Protein AF-A0A6F8ZF25-F1 (afdb_monomer)

Sequence (122 aa):
MAAKPTPLLFETTDGGRSSQPVALPLPPGAPQQPLTLQPPALVSLPDGILAGYFGALGRVPGAVMALWVTANGGTTWQPVAASGQGSRDGLHWQVPYRGTITLSFQSHTWTSNNDGRTWTAG

Organism: NCBI:txid2707344

Mean predicted aligned error: 5.3 Å

Structure (mmCIF, N/CA/C/O backbone):
data_AF-A0A6F8ZF25-F1
#
_entry.id   AF-A0A6F8ZF25-F1
#
loop_
_atom_site.group_PDB
_atom_site.id
_atom_site.type_symbol
_atom_site.label_atom_id
_atom_site.label_alt_id
_atom_site.label_comp_id
_atom_site.label_asym_id
_atom_site.label_entity_id
_atom_site.label_seq_id
_atom_site.pdbx_PDB_ins_code
_atom_site.Cartn_x
_atom_site.Cartn_y
_atom_site.Cartn_z
_atom_site.occupancy
_atom_site.B_iso_or_equiv
_atom_site.auth_seq_id
_atom_site.auth_comp_id
_atom_site.auth_asym_id
_atom_site.auth_atom_id
_atom_site.pdbx_PDB_model_num
ATOM 1 N N . MET A 1 1 ? 14.994 22.138 -16.092 1.00 42.06 1 MET A N 1
ATOM 2 C CA . MET A 1 1 ? 14.640 20.970 -15.254 1.00 42.06 1 MET A CA 1
ATOM 3 C C . MET A 1 1 ? 13.142 20.754 -15.386 1.00 42.06 1 MET A C 1
ATOM 5 O O . MET A 1 1 ? 12.410 21.705 -15.152 1.00 42.06 1 MET A O 1
ATOM 9 N N . ALA A 1 2 ? 12.685 19.584 -15.834 1.00 50.41 2 ALA A N 1
ATOM 10 C CA . ALA A 1 2 ? 11.251 19.292 -15.891 1.00 50.41 2 ALA A CA 1
ATOM 11 C C . ALA A 1 2 ? 10.726 19.000 -14.475 1.00 50.41 2 ALA A C 1
ATOM 13 O O . ALA A 1 2 ? 11.404 18.321 -13.701 1.00 50.41 2 ALA A O 1
ATOM 14 N N . ALA A 1 3 ? 9.551 19.529 -14.125 1.00 58.25 3 ALA A N 1
ATOM 15 C CA . ALA A 1 3 ? 8.904 19.236 -12.850 1.00 58.25 3 ALA A CA 1
ATOM 16 C C . ALA A 1 3 ? 8.585 17.734 -12.750 1.00 58.25 3 ALA A C 1
ATOM 18 O O . ALA A 1 3 ? 8.148 17.122 -13.726 1.00 58.25 3 ALA A O 1
ATOM 19 N N . LYS A 1 4 ? 8.809 17.130 -11.575 1.00 59.75 4 LYS A N 1
ATOM 20 C CA . LYS A 1 4 ? 8.434 15.732 -11.333 1.00 59.75 4 LYS A CA 1
ATOM 21 C C . LYS A 1 4 ? 6.900 15.648 -11.318 1.00 59.75 4 LYS A C 1
ATOM 23 O O . LYS A 1 4 ? 6.292 16.422 -10.582 1.00 59.75 4 LYS A O 1
ATOM 28 N N . PRO A 1 5 ? 6.265 14.759 -12.101 1.00 61.56 5 PRO A N 1
ATOM 29 C CA . PRO A 1 5 ? 4.817 14.611 -12.056 1.00 61.56 5 PRO A CA 1
ATOM 30 C C . PRO A 1 5 ? 4.381 14.170 -10.654 1.00 61.56 5 PRO A C 1
ATOM 32 O O . PRO A 1 5 ? 4.931 13.215 -10.098 1.00 61.56 5 PRO A O 1
ATOM 35 N N . THR A 1 6 ? 3.405 14.877 -10.087 1.00 68.75 6 THR A N 1
ATOM 36 C CA . THR A 1 6 ? 2.791 14.532 -8.802 1.00 68.75 6 THR A CA 1
ATOM 37 C C . THR A 1 6 ? 1.596 13.623 -9.076 1.00 68.75 6 THR A C 1
ATOM 39 O O . THR A 1 6 ? 0.666 14.061 -9.756 1.00 68.75 6 THR A O 1
ATOM 42 N N . PRO A 1 7 ? 1.590 12.367 -8.600 1.00 71.00 7 PRO A N 1
ATOM 43 C CA . PRO A 1 7 ? 0.398 11.538 -8.704 1.00 71.00 7 PRO A CA 1
ATOM 44 C C . PRO A 1 7 ? -0.750 12.175 -7.919 1.00 71.00 7 PRO A C 1
ATOM 46 O O . PRO A 1 7 ? -0.559 12.635 -6.793 1.00 71.00 7 PRO A O 1
ATOM 49 N N . LEU A 1 8 ? -1.936 12.196 -8.522 1.00 75.62 8 LEU A N 1
ATOM 50 C CA . LEU A 1 8 ? -3.153 12.662 -7.871 1.00 75.62 8 LEU A CA 1
ATOM 51 C C . LEU A 1 8 ? -3.922 11.447 -7.356 1.00 75.62 8 LEU A C 1
ATOM 53 O O . LEU A 1 8 ? -4.370 10.614 -8.143 1.00 75.62 8 LEU A O 1
ATOM 57 N N . LEU A 1 9 ? -4.054 11.354 -6.037 1.00 82.75 9 LEU A N 1
ATOM 58 C CA . LEU A 1 9 ? -4.986 10.456 -5.367 1.00 82.75 9 LEU A CA 1
ATOM 59 C C . LEU A 1 9 ? -6.163 11.300 -4.878 1.00 82.75 9 LEU A C 1
ATOM 61 O O . LEU A 1 9 ? -5.958 12.417 -4.410 1.00 82.75 9 LEU A O 1
ATOM 65 N N . PHE A 1 10 ? -7.381 10.782 -4.994 1.00 84.12 10 PHE A N 1
ATOM 66 C CA . PHE A 1 10 ? -8.577 11.444 -4.486 1.00 84.12 10 PHE A CA 1
ATOM 67 C C . PHE A 1 10 ? -9.296 10.522 -3.507 1.00 84.12 10 PHE A C 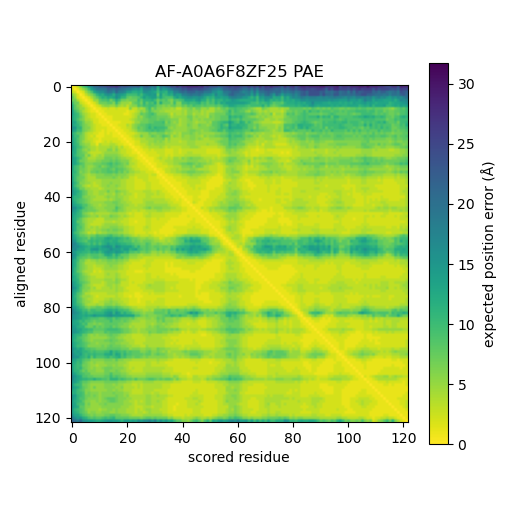1
ATOM 69 O O . PHE A 1 10 ? -9.414 9.323 -3.756 1.00 84.12 10 PHE A O 1
ATOM 76 N N . GLU A 1 11 ? -9.782 11.096 -2.415 1.00 84.94 11 GLU A N 1
ATOM 77 C CA . GLU A 1 11 ? -10.596 10.424 -1.403 1.00 84.94 11 GLU A CA 1
ATOM 78 C C . GLU A 1 11 ? -12.008 11.007 -1.427 1.00 84.94 11 GLU A C 1
ATOM 80 O O . GLU A 1 11 ? -12.190 12.203 -1.668 1.00 84.94 11 GLU A O 1
ATOM 85 N N . THR A 1 12 ? -12.997 10.158 -1.158 1.00 84.50 12 THR A N 1
ATOM 86 C CA . THR A 1 12 ? -14.393 10.548 -0.964 1.00 84.50 12 THR A CA 1
ATOM 87 C C . THR A 1 12 ? -14.924 9.938 0.329 1.00 84.50 12 THR A C 1
ATOM 89 O O . THR A 1 12 ? -14.625 8.788 0.646 1.00 84.50 12 THR A O 1
ATOM 92 N N . THR A 1 13 ? -15.733 10.700 1.063 1.00 85.44 13 THR A N 1
ATOM 93 C CA . THR A 1 13 ? -16.402 10.261 2.301 1.00 85.44 13 THR A CA 1
ATOM 94 C C . THR A 1 13 ? -17.923 10.182 2.152 1.00 85.44 13 THR A C 1
ATOM 96 O O . THR A 1 13 ? -18.621 9.787 3.082 1.00 85.44 13 THR A O 1
ATOM 99 N N . ASP A 1 14 ? -18.452 10.526 0.976 1.00 85.25 14 ASP A N 1
ATOM 100 C CA . ASP A 1 14 ? -19.886 10.678 0.708 1.00 85.25 14 ASP A CA 1
ATOM 101 C C . ASP A 1 14 ? -20.372 9.824 -0.476 1.00 85.25 14 ASP A C 1
ATOM 103 O O . ASP A 1 14 ? -21.389 10.123 -1.110 1.00 85.25 14 ASP A O 1
ATOM 107 N N . GLY A 1 15 ? -19.647 8.740 -0.768 1.00 84.62 15 GLY A N 1
ATOM 108 C CA . GLY A 1 15 ? -19.970 7.822 -1.860 1.00 84.62 15 GLY A CA 1
ATOM 109 C C . GLY A 1 15 ? -19.647 8.382 -3.247 1.00 84.62 15 GLY A C 1
ATOM 110 O O . GLY A 1 15 ? -20.298 8.007 -4.220 1.00 84.62 15 GLY A O 1
ATOM 111 N N . GLY A 1 16 ? -18.665 9.279 -3.348 1.00 88.88 16 GLY A N 1
ATOM 112 C CA . GLY A 1 16 ? -18.180 9.845 -4.608 1.00 88.88 16 GLY A CA 1
ATOM 113 C C . GLY A 1 16 ? -18.911 11.104 -5.064 1.00 88.88 16 GLY A C 1
ATOM 114 O O . GLY A 1 16 ? -18.734 11.512 -6.211 1.00 88.88 16 GLY A O 1
ATOM 115 N N . ARG A 1 17 ? -19.737 11.725 -4.213 1.00 90.19 17 ARG A N 1
ATOM 116 C CA . ARG A 1 17 ? -20.417 12.990 -4.546 1.00 90.19 17 ARG A CA 1
ATOM 117 C C . ARG A 1 17 ? -19.457 14.169 -4.468 1.00 90.19 17 ARG A C 1
ATOM 119 O O . ARG A 1 17 ? -19.562 15.093 -5.272 1.00 90.19 17 ARG A O 1
ATOM 126 N N . SER A 1 18 ? -18.516 14.119 -3.537 1.00 91.56 18 SER A N 1
ATOM 127 C CA . SER A 1 18 ? -17.388 15.029 -3.447 1.00 91.56 18 SER A CA 1
ATOM 128 C C . SER A 1 18 ? -16.095 14.253 -3.241 1.00 91.56 18 SER A C 1
ATOM 130 O O . SER A 1 18 ? -16.067 13.173 -2.642 1.00 91.56 18 SER A O 1
ATOM 132 N N . SER A 1 19 ? -15.020 14.823 -3.777 1.00 90.44 19 SER A N 1
ATOM 133 C CA . SER A 1 19 ? -13.685 14.254 -3.687 1.00 90.44 19 SER A CA 1
ATOM 134 C C . SER A 1 19 ? -12.683 15.346 -3.366 1.00 90.44 19 SER A C 1
ATOM 136 O O . SER A 1 19 ? -12.743 16.439 -3.934 1.00 90.44 19 SER A O 1
ATOM 138 N N . GLN A 1 20 ? -11.733 15.032 -2.497 1.00 88.06 20 GLN A N 1
ATOM 139 C CA . GLN A 1 20 ? -10.630 15.922 -2.153 1.00 88.06 20 GLN A CA 1
ATOM 140 C C . GLN A 1 20 ? -9.291 15.298 -2.554 1.00 88.06 20 GLN A C 1
ATOM 142 O O . GLN A 1 20 ? -9.144 14.073 -2.489 1.00 88.06 20 GLN A O 1
ATOM 147 N N . PRO A 1 21 ? -8.317 16.107 -3.004 1.00 88.19 21 PRO A N 1
ATOM 148 C CA . PRO A 1 21 ? -6.993 15.600 -3.317 1.00 88.19 21 PRO A CA 1
ATOM 149 C C . PRO A 1 21 ? -6.294 15.134 -2.037 1.00 88.19 21 PRO A C 1
ATOM 151 O O . PRO A 1 21 ? -6.250 15.849 -1.037 1.00 88.19 21 PRO A O 1
ATOM 154 N N . VAL A 1 22 ? -5.689 13.954 -2.105 1.00 89.75 22 VAL A N 1
ATOM 155 C CA . VAL A 1 22 ? -4.838 13.382 -1.066 1.00 89.75 22 VAL A CA 1
ATOM 156 C C . VAL A 1 22 ? -3.397 13.408 -1.548 1.00 89.75 22 VAL A C 1
ATOM 158 O O . VAL A 1 22 ? -3.072 12.983 -2.660 1.00 89.75 22 VAL A O 1
ATOM 161 N N . ALA A 1 23 ? -2.509 13.908 -0.693 1.00 87.25 23 ALA A N 1
ATOM 162 C CA . ALA A 1 23 ? -1.086 13.892 -0.975 1.00 87.25 23 ALA A CA 1
ATOM 163 C C . ALA A 1 23 ? -0.560 12.450 -0.952 1.00 87.25 23 ALA A C 1
ATOM 165 O O . ALA A 1 23 ? -0.675 11.754 0.057 1.00 87.25 23 ALA A O 1
ATOM 166 N N . LEU A 1 24 ? 0.076 12.034 -2.049 1.00 91.00 24 LEU A N 1
ATOM 167 C CA . LEU A 1 24 ? 0.785 10.762 -2.138 1.00 91.00 24 LEU A CA 1
ATOM 168 C C . LEU A 1 24 ? 2.299 11.018 -2.249 1.00 91.00 24 LEU A C 1
ATOM 170 O O . LEU A 1 24 ? 2.836 11.108 -3.359 1.00 91.00 24 LEU A O 1
ATOM 174 N N . PRO A 1 25 ? 3.004 11.190 -1.116 1.00 91.00 25 PRO A N 1
ATOM 175 C CA . PRO A 1 25 ? 4.444 11.431 -1.119 1.00 91.00 25 PRO A CA 1
ATOM 176 C C . PRO A 1 25 ? 5.181 10.257 -1.764 1.00 91.00 25 PRO A C 1
ATOM 178 O O . PRO A 1 25 ? 5.033 9.108 -1.352 1.00 91.00 25 PRO A O 1
ATOM 181 N N . LEU A 1 26 ? 5.993 10.530 -2.783 1.00 88.56 26 LEU A N 1
ATOM 182 C CA . LEU A 1 26 ? 6.745 9.477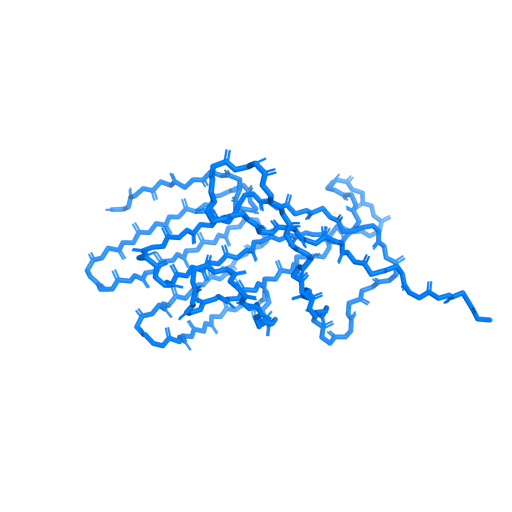 -3.459 1.00 88.56 26 LEU A CA 1
ATOM 183 C C . LEU A 1 26 ? 7.856 8.924 -2.545 1.00 88.56 26 LEU A C 1
ATOM 185 O O . LEU A 1 26 ? 8.507 9.715 -1.858 1.00 88.56 26 LEU A O 1
ATOM 189 N N . PRO A 1 27 ? 8.136 7.606 -2.574 1.00 82.56 27 PRO A N 1
ATOM 190 C CA . PRO A 1 27 ? 9.278 7.043 -1.866 1.00 82.56 27 PRO A CA 1
ATOM 191 C C . PRO A 1 27 ? 10.601 7.727 -2.261 1.00 82.56 27 PRO A C 1
ATOM 193 O O . PRO A 1 27 ? 10.761 8.135 -3.423 1.00 82.56 27 PRO A O 1
ATOM 196 N N . PRO A 1 28 ? 11.575 7.838 -1.336 1.00 80.25 28 PRO A N 1
ATOM 197 C CA . PRO A 1 28 ? 12.913 8.322 -1.660 1.00 80.25 28 PRO A CA 1
ATOM 198 C C . PRO A 1 28 ? 13.510 7.559 -2.847 1.00 80.25 28 PRO A C 1
ATOM 200 O O . PRO A 1 28 ? 13.407 6.338 -2.928 1.00 80.25 28 PRO A O 1
ATOM 203 N N . GLY A 1 29 ? 14.109 8.281 -3.796 1.00 82.25 29 GLY A N 1
ATOM 204 C CA . GLY A 1 29 ? 14.693 7.672 -4.996 1.00 82.25 29 GLY A CA 1
ATOM 205 C C . GLY A 1 29 ? 13.686 7.215 -6.059 1.00 82.25 29 GLY A C 1
ATOM 206 O O . GLY A 1 29 ? 14.101 6.623 -7.052 1.00 82.25 29 GLY A O 1
ATOM 207 N N . ALA A 1 30 ? 12.385 7.508 -5.908 1.00 85.56 30 ALA A N 1
ATOM 208 C CA . ALA A 1 30 ? 11.381 7.164 -6.915 1.00 85.56 30 ALA A CA 1
ATOM 209 C C . ALA A 1 30 ? 11.780 7.684 -8.316 1.00 85.56 30 ALA A C 1
ATOM 211 O O . ALA A 1 30 ? 12.020 8.896 -8.454 1.00 85.56 30 ALA A O 1
ATOM 212 N N . PRO A 1 31 ? 11.822 6.809 -9.341 1.00 87.19 31 PRO A N 1
ATOM 213 C CA . PRO A 1 31 ? 12.321 7.149 -10.669 1.00 87.19 31 PRO A CA 1
ATOM 214 C C . PRO A 1 31 ? 11.407 8.152 -11.386 1.00 87.19 31 PRO A C 1
ATOM 216 O O . PRO A 1 31 ? 10.252 8.361 -11.015 1.00 87.19 31 PRO A O 1
ATOM 219 N N . GLN A 1 32 ? 11.919 8.767 -12.454 1.00 84.50 32 GLN A N 1
ATOM 220 C CA . GLN A 1 32 ? 11.128 9.619 -13.348 1.00 84.50 32 GLN A CA 1
ATOM 221 C C . GLN A 1 32 ? 10.394 8.776 -14.399 1.00 84.50 32 GLN A C 1
ATOM 223 O O . GLN A 1 32 ? 10.661 8.861 -15.594 1.00 84.50 32 GLN A O 1
ATOM 228 N N . GLN A 1 33 ? 9.491 7.914 -13.941 1.00 86.12 33 GLN A N 1
ATOM 229 C CA . GLN A 1 33 ? 8.649 7.073 -14.792 1.00 86.12 33 GLN A CA 1
ATOM 230 C C . GLN A 1 33 ? 7.175 7.229 -14.389 1.00 86.12 33 GLN A C 1
ATOM 232 O O . GLN A 1 33 ? 6.901 7.645 -13.261 1.00 86.12 33 GLN A O 1
ATOM 237 N N . PRO A 1 34 ? 6.215 6.904 -15.275 1.00 87.50 34 PRO A N 1
ATOM 238 C CA . PRO A 1 34 ? 4.797 6.924 -14.925 1.00 87.50 34 PRO A CA 1
ATOM 239 C C . PRO A 1 34 ? 4.501 6.000 -13.742 1.00 87.50 34 PRO A C 1
ATOM 241 O O . PRO A 1 34 ? 4.979 4.867 -13.724 1.00 87.50 34 PRO A O 1
ATOM 244 N N . LEU A 1 35 ? 3.706 6.472 -12.781 1.00 89.44 35 LEU A N 1
ATOM 245 C CA . LEU A 1 35 ? 3.220 5.670 -11.661 1.00 89.44 35 LEU A CA 1
ATOM 246 C C . LEU A 1 35 ? 1.854 5.078 -12.011 1.00 89.44 35 LEU A C 1
ATOM 248 O O . LEU A 1 35 ? 0.942 5.806 -12.394 1.00 89.44 35 LEU A O 1
ATOM 252 N N . THR A 1 36 ? 1.706 3.770 -11.837 1.00 89.81 36 THR A N 1
ATOM 253 C CA . THR A 1 36 ? 0.402 3.100 -11.836 1.00 89.81 36 THR A CA 1
ATOM 254 C C . THR A 1 36 ? 0.087 2.635 -10.422 1.00 89.81 36 THR A C 1
ATOM 256 O O . THR A 1 36 ? 0.921 1.982 -9.795 1.00 89.81 36 THR A O 1
ATOM 259 N N . LEU A 1 37 ? -1.109 2.954 -9.934 1.00 91.19 37 LEU A N 1
ATOM 260 C CA . LEU A 1 37 ? -1.597 2.535 -8.622 1.00 91.19 37 LEU A CA 1
ATOM 261 C C . LEU A 1 37 ? -2.509 1.315 -8.746 1.00 91.19 37 LEU A C 1
ATOM 263 O O . LEU A 1 37 ? -3.241 1.182 -9.726 1.00 91.19 37 LEU A O 1
ATOM 267 N N . GLN A 1 38 ? -2.449 0.439 -7.749 1.00 91.75 38 GLN A N 1
ATOM 268 C CA . GLN A 1 38 ? -3.434 -0.617 -7.536 1.00 91.75 38 GLN A CA 1
ATOM 269 C C . GLN A 1 38 ? -4.523 -0.146 -6.573 1.00 91.75 38 GLN A C 1
ATOM 271 O O . GLN A 1 38 ? -4.314 0.837 -5.860 1.00 91.75 38 GLN A O 1
ATOM 276 N N . PRO A 1 39 ? -5.683 -0.821 -6.534 1.00 89.94 39 PRO A N 1
ATOM 277 C CA . PRO A 1 39 ? -6.666 -0.569 -5.492 1.00 89.94 39 PRO A CA 1
ATOM 278 C C . PRO A 1 39 ? -6.030 -0.693 -4.095 1.00 89.94 39 PRO A C 1
ATOM 280 O O . PRO A 1 39 ? -5.215 -1.596 -3.880 1.00 89.94 39 PRO A O 1
ATOM 283 N N . PRO A 1 40 ? -6.369 0.195 -3.144 1.00 91.25 40 PRO A N 1
ATOM 284 C CA . PRO A 1 40 ? -5.899 0.063 -1.773 1.00 91.25 40 PRO A CA 1
ATOM 285 C C . PRO A 1 40 ? -6.475 -1.203 -1.128 1.00 91.25 40 PRO A C 1
ATOM 287 O O . PRO A 1 40 ? -7.629 -1.567 -1.358 1.00 91.25 40 PRO A O 1
ATOM 290 N N . ALA A 1 41 ? -5.671 -1.852 -0.292 1.00 92.62 41 ALA A N 1
ATOM 291 C CA . ALA A 1 41 ? -6.077 -2.989 0.521 1.00 92.62 41 ALA A CA 1
ATOM 292 C C . ALA A 1 41 ? -6.194 -2.537 1.975 1.00 92.62 41 ALA A C 1
ATOM 294 O O . ALA A 1 41 ? -5.182 -2.355 2.655 1.00 92.62 41 ALA A O 1
ATOM 295 N N . LEU A 1 42 ? -7.427 -2.328 2.432 1.00 92.12 42 LEU A N 1
ATOM 296 C CA . LEU A 1 42 ? -7.716 -2.018 3.828 1.00 92.12 42 LEU A CA 1
ATOM 297 C C . LEU A 1 42 ? -7.924 -3.323 4.602 1.00 92.12 42 LEU A C 1
ATOM 299 O O . LEU A 1 42 ? -8.720 -4.169 4.195 1.00 92.12 42 LEU A O 1
ATOM 303 N N . VAL A 1 43 ? -7.189 -3.486 5.700 1.00 91.50 43 VAL A N 1
ATOM 304 C CA . VAL A 1 43 ? -7.288 -4.644 6.610 1.00 91.50 43 VAL A CA 1
ATOM 305 C C . VAL A 1 43 ? -8.143 -4.330 7.841 1.00 91.50 43 VAL A C 1
ATOM 307 O O . VAL A 1 43 ? -8.586 -5.232 8.548 1.00 91.50 43 VAL A O 1
ATOM 310 N N . SER A 1 44 ? -8.385 -3.044 8.086 1.00 90.25 44 SER A N 1
ATOM 311 C CA . SER A 1 44 ? -9.293 -2.502 9.091 1.00 90.25 44 SER A CA 1
ATOM 312 C C . SER A 1 44 ? -9.903 -1.196 8.549 1.00 90.25 44 SER A C 1
ATOM 314 O O . SER A 1 44 ? -9.616 -0.795 7.422 1.00 90.25 44 SER A O 1
ATOM 316 N N . LEU A 1 45 ? -10.765 -0.524 9.322 1.00 88.44 45 LEU A N 1
ATOM 317 C CA . LEU A 1 45 ? -11.261 0.812 8.957 1.00 88.44 45 LEU A CA 1
ATOM 318 C C . LEU A 1 45 ? -10.111 1.825 8.752 1.00 88.44 45 LEU A C 1
ATOM 320 O O . LEU A 1 45 ? -10.103 2.495 7.720 1.00 88.44 45 LEU A O 1
ATOM 324 N N . PRO A 1 46 ? -9.157 1.963 9.697 1.00 93.00 46 PRO A N 1
ATOM 325 C CA . PRO A 1 46 ? -8.042 2.893 9.528 1.00 93.00 46 PRO A CA 1
ATOM 326 C C . PRO A 1 46 ? -6.850 2.328 8.744 1.00 93.00 46 PRO A C 1
ATOM 328 O O . PRO A 1 46 ? -6.157 3.101 8.082 1.00 93.00 46 PRO A O 1
ATOM 331 N N . ASP A 1 47 ? -6.579 1.027 8.818 1.00 94.06 47 ASP A N 1
ATOM 332 C CA . ASP A 1 47 ? -5.283 0.477 8.417 1.00 94.06 47 ASP A CA 1
ATOM 333 C C . ASP A 1 47 ? -5.331 -0.183 7.049 1.00 94.06 47 ASP A C 1
ATOM 335 O O . ASP A 1 47 ? -6.214 -0.987 6.731 1.00 94.06 47 ASP A O 1
ATOM 339 N N . GLY A 1 48 ? -4.313 0.095 6.246 1.00 94.06 48 GLY A N 1
ATOM 340 C CA . GLY A 1 48 ? -4.172 -0.556 4.960 1.00 94.06 48 GLY A CA 1
ATOM 341 C C . GLY A 1 48 ? -2.920 -0.169 4.210 1.00 94.06 48 GLY A C 1
ATOM 342 O O . GLY A 1 48 ? -2.089 0.619 4.670 1.00 94.06 48 GLY A O 1
ATOM 343 N N . ILE A 1 49 ? -2.807 -0.731 3.014 1.00 94.19 49 ILE A N 1
ATOM 344 C CA . ILE A 1 49 ? -1.719 -0.438 2.095 1.00 94.19 49 ILE A CA 1
ATOM 345 C C . ILE A 1 49 ? -2.235 0.026 0.740 1.00 94.19 49 ILE A C 1
ATOM 347 O O . ILE A 1 49 ? -3.328 -0.326 0.301 1.00 94.19 49 ILE A O 1
ATOM 351 N N . LEU A 1 50 ? -1.388 0.770 0.047 1.00 94.31 50 LEU A N 1
ATOM 352 C CA . LEU A 1 50 ? -1.539 1.098 -1.357 1.00 94.31 50 LEU A CA 1
ATOM 353 C C . LEU A 1 50 ? -0.278 0.618 -2.064 1.00 94.31 50 LEU A C 1
ATOM 355 O O . LEU A 1 50 ? 0.830 0.991 -1.681 1.00 94.31 50 LEU A O 1
ATOM 359 N N . ALA A 1 51 ? -0.440 -0.225 -3.078 1.00 93.00 51 ALA A N 1
ATOM 360 C CA . ALA A 1 51 ? 0.658 -0.682 -3.917 1.00 93.00 51 ALA A CA 1
ATOM 361 C C . ALA A 1 51 ? 0.648 0.069 -5.251 1.00 93.00 51 ALA A C 1
ATOM 363 O O . ALA A 1 51 ? -0.398 0.464 -5.769 1.00 93.00 51 ALA A O 1
ATOM 364 N N . GLY A 1 52 ? 1.824 0.245 -5.834 1.00 91.88 52 GLY A N 1
ATOM 365 C CA . GLY A 1 52 ? 1.966 0.799 -7.168 1.00 91.88 52 GLY A CA 1
ATOM 366 C C . GLY A 1 52 ? 3.296 0.429 -7.797 1.00 91.88 52 GLY A C 1
ATOM 367 O O . GLY A 1 52 ? 4.144 -0.223 -7.187 1.00 91.88 52 GLY A O 1
ATOM 368 N N . TYR A 1 53 ? 3.488 0.853 -9.037 1.00 90.75 53 TYR A N 1
ATOM 369 C CA . TYR A 1 53 ? 4.742 0.651 -9.746 1.00 90.75 53 TYR A CA 1
ATOM 370 C C . TYR A 1 53 ? 5.061 1.808 -10.679 1.00 90.75 53 TYR A C 1
ATOM 372 O O . TYR A 1 53 ? 4.190 2.353 -11.358 1.00 90.75 53 TYR A O 1
ATOM 380 N N . PHE A 1 54 ? 6.341 2.154 -10.724 1.00 90.31 54 PHE A N 1
ATOM 381 C CA . PHE A 1 54 ? 6.893 3.103 -11.671 1.00 90.31 54 PHE A CA 1
ATOM 382 C C . PHE A 1 54 ? 7.365 2.377 -12.928 1.00 90.31 54 PHE A C 1
ATOM 384 O O . PHE A 1 54 ? 8.131 1.420 -12.833 1.00 90.31 54 PHE A O 1
ATOM 391 N N . GLY A 1 55 ? 6.932 2.842 -14.097 1.00 88.12 55 GLY A N 1
ATOM 392 C CA . GLY A 1 55 ? 7.240 2.231 -15.388 1.00 88.12 55 GLY A CA 1
ATOM 393 C C . GLY A 1 55 ? 6.210 1.183 -15.817 1.00 88.12 55 GLY A C 1
ATOM 394 O O . GLY A 1 55 ? 5.102 1.115 -15.291 1.00 88.12 55 GLY A O 1
ATOM 395 N N . ALA A 1 56 ? 6.568 0.373 -16.814 1.00 82.38 56 ALA A N 1
ATOM 396 C CA . ALA A 1 56 ? 5.682 -0.639 -17.388 1.00 82.38 56 ALA A CA 1
ATOM 397 C C . ALA A 1 56 ? 6.110 -2.056 -16.981 1.00 82.38 56 ALA A C 1
ATOM 399 O O . ALA A 1 56 ? 7.290 -2.416 -17.062 1.00 82.38 56 ALA A O 1
ATOM 400 N N . LEU A 1 57 ? 5.143 -2.882 -16.572 1.00 74.25 57 LEU A N 1
ATOM 401 C CA . LEU A 1 57 ? 5.366 -4.313 -16.362 1.00 74.25 57 LEU A CA 1
ATOM 402 C C . LEU A 1 57 ? 5.827 -4.959 -17.686 1.00 74.25 57 LEU A C 1
ATOM 404 O O . LEU A 1 57 ? 5.316 -4.626 -18.752 1.00 74.25 57 LEU A O 1
ATOM 408 N N . GLY A 1 58 ? 6.825 -5.847 -17.624 1.00 74.19 58 GLY A N 1
ATOM 409 C CA . GLY A 1 58 ? 7.363 -6.546 -18.802 1.00 74.19 58 GLY A CA 1
ATOM 410 C C . GLY A 1 58 ? 8.326 -5.750 -19.700 1.00 74.19 58 GLY A C 1
ATOM 411 O O . GLY A 1 58 ? 8.671 -6.238 -20.772 1.00 74.19 58 GLY A O 1
ATOM 412 N N . ARG A 1 59 ? 8.777 -4.549 -19.304 1.00 78.50 59 ARG A N 1
ATOM 413 C CA . ARG A 1 59 ? 9.801 -3.773 -20.041 1.00 78.50 59 ARG A CA 1
ATOM 414 C C . ARG A 1 59 ? 11.165 -3.764 -19.345 1.00 78.50 59 ARG A C 1
ATOM 416 O O . ARG A 1 59 ? 11.272 -4.164 -18.190 1.00 78.50 59 ARG A O 1
ATOM 423 N N . VAL A 1 60 ? 12.200 -3.312 -20.063 1.00 73.88 60 VAL A N 1
ATOM 424 C CA . VAL A 1 60 ? 13.559 -3.088 -19.542 1.00 73.88 60 VAL A CA 1
ATOM 425 C C . VAL A 1 60 ? 13.856 -1.576 -19.530 1.00 73.88 60 VAL A C 1
ATOM 427 O O . VAL A 1 60 ? 13.714 -0.946 -20.579 1.00 73.88 60 VAL A O 1
ATOM 430 N N . PRO A 1 61 ? 14.267 -0.989 -18.386 1.00 74.38 61 PRO A N 1
ATOM 431 C CA . PRO A 1 61 ? 14.327 -1.621 -17.066 1.00 74.38 61 PRO A CA 1
ATOM 432 C C . PRO A 1 61 ? 12.926 -1.974 -16.541 1.00 74.38 61 PRO A C 1
ATOM 434 O O . PRO A 1 61 ? 11.930 -1.347 -16.908 1.00 74.38 61 PRO A O 1
ATOM 437 N N . GLY A 1 62 ? 12.861 -3.009 -15.700 1.00 81.00 62 GLY A N 1
ATOM 438 C CA . GLY A 1 62 ? 11.612 -3.477 -15.103 1.00 81.00 62 GLY A CA 1
ATOM 439 C C . GLY A 1 62 ? 10.963 -2.420 -14.215 1.00 81.00 62 GLY A C 1
ATOM 440 O O . GLY A 1 62 ? 11.656 -1.625 -13.587 1.00 81.00 62 GLY A O 1
ATOM 441 N N . ALA A 1 63 ? 9.628 -2.433 -14.148 1.00 87.81 63 ALA A N 1
ATOM 442 C CA . ALA A 1 63 ? 8.892 -1.533 -13.267 1.00 87.81 63 ALA A CA 1
ATOM 443 C C . ALA A 1 63 ? 9.332 -1.659 -11.796 1.00 87.81 63 ALA A C 1
ATOM 445 O O . ALA A 1 63 ? 9.454 -2.773 -11.273 1.00 87.81 63 ALA A O 1
ATOM 446 N N . VAL A 1 64 ? 9.517 -0.518 -11.138 1.00 88.56 64 VAL A N 1
ATOM 447 C CA . VAL A 1 64 ? 9.944 -0.423 -9.737 1.00 88.56 64 VAL A CA 1
ATOM 448 C C . VAL A 1 64 ? 8.712 -0.368 -8.849 1.00 88.56 64 VAL A C 1
ATOM 450 O O . VAL A 1 64 ? 7.891 0.534 -9.000 1.00 88.56 64 VAL A O 1
ATOM 453 N N . MET A 1 65 ? 8.581 -1.321 -7.929 1.00 88.94 65 MET A N 1
ATOM 454 C CA . MET A 1 65 ? 7.461 -1.352 -6.993 1.00 88.94 65 MET A CA 1
ATOM 455 C C . MET A 1 65 ? 7.557 -0.199 -5.985 1.00 88.94 65 MET A C 1
ATOM 457 O O . MET A 1 65 ? 8.642 0.164 -5.533 1.00 88.94 65 MET A O 1
ATOM 461 N N . ALA A 1 66 ? 6.406 0.355 -5.628 1.00 91.38 66 ALA A N 1
ATOM 462 C CA . ALA A 1 66 ? 6.228 1.350 -4.588 1.00 91.38 66 ALA A CA 1
ATOM 463 C C . ALA A 1 66 ? 5.112 0.897 -3.647 1.00 91.38 66 ALA A C 1
ATOM 465 O O . ALA A 1 66 ? 4.145 0.264 -4.078 1.00 91.38 66 ALA A O 1
ATOM 466 N N . LEU A 1 67 ? 5.264 1.207 -2.364 1.00 92.62 67 LEU A N 1
ATOM 467 C CA . LEU A 1 67 ? 4.327 0.798 -1.334 1.00 92.62 67 LEU A CA 1
ATOM 468 C C . LEU A 1 67 ? 4.097 1.958 -0.370 1.00 92.62 67 LEU A C 1
ATOM 470 O O . LEU A 1 67 ? 5.041 2.656 0.012 1.00 92.62 67 LEU A O 1
ATOM 474 N N . TRP A 1 68 ? 2.845 2.140 0.026 1.00 94.06 68 TRP A N 1
ATOM 475 C CA . TRP A 1 68 ? 2.438 3.093 1.044 1.00 94.06 68 TRP A CA 1
ATOM 476 C C . TRP A 1 68 ? 1.564 2.416 2.086 1.00 94.06 68 TRP A C 1
ATOM 478 O O . TRP A 1 68 ? 0.827 1.485 1.769 1.00 94.06 68 TRP A O 1
ATOM 488 N N . VAL A 1 69 ? 1.620 2.928 3.311 1.00 94.50 69 VAL A N 1
ATOM 489 C CA . VAL A 1 69 ? 0.758 2.513 4.421 1.00 94.50 69 VAL A CA 1
ATOM 490 C C . VAL A 1 69 ? -0.119 3.677 4.865 1.00 94.50 69 VAL A C 1
ATOM 492 O O . VAL A 1 69 ? 0.320 4.833 4.856 1.00 94.50 69 VAL A O 1
ATOM 495 N N . THR A 1 70 ? -1.342 3.367 5.272 1.00 94.19 70 THR A N 1
ATOM 496 C CA . THR A 1 70 ? -2.264 4.295 5.931 1.00 94.19 70 THR A CA 1
ATOM 497 C C . THR A 1 70 ? -2.684 3.728 7.285 1.00 94.19 70 THR A C 1
ATOM 499 O O . THR A 1 70 ? -2.680 2.513 7.469 1.00 94.19 70 THR A O 1
ATOM 502 N N . ALA A 1 71 ? -3.006 4.624 8.215 1.00 94.25 71 ALA A N 1
ATOM 503 C CA . ALA A 1 71 ? -3.568 4.316 9.536 1.00 94.25 71 ALA A CA 1
ATOM 504 C C . ALA A 1 71 ? -4.769 5.236 9.845 1.00 94.25 71 ALA A C 1
ATOM 506 O O . ALA A 1 71 ? -5.083 5.530 10.996 1.00 94.25 71 ALA A O 1
ATOM 507 N N . ASN A 1 72 ? -5.388 5.796 8.802 1.00 91.50 72 ASN A N 1
ATOM 508 C CA . ASN A 1 72 ? -6.536 6.697 8.892 1.00 91.50 72 ASN A CA 1
ATOM 509 C C . ASN A 1 72 ? -7.476 6.566 7.683 1.00 91.50 72 ASN A C 1
ATOM 511 O O . ASN A 1 72 ? -8.041 7.553 7.228 1.00 91.50 72 ASN A O 1
ATOM 515 N N . GLY A 1 73 ? -7.623 5.357 7.141 1.00 89.06 73 GLY A N 1
ATOM 516 C CA . GLY A 1 73 ? -8.599 5.062 6.090 1.00 89.06 73 GLY A CA 1
ATOM 517 C C . GLY A 1 73 ? -8.228 5.632 4.722 1.00 89.06 73 GLY A C 1
ATOM 518 O O . GLY A 1 73 ? -9.075 5.703 3.839 1.00 89.06 73 GLY A O 1
ATOM 519 N N . GLY A 1 74 ? -6.966 6.019 4.526 1.00 90.19 74 GLY A N 1
ATOM 520 C CA . GLY A 1 74 ? -6.474 6.569 3.266 1.00 90.19 74 GLY A CA 1
ATOM 521 C C . GLY A 1 74 ? -6.453 8.094 3.190 1.00 90.19 74 GLY A C 1
ATOM 522 O O . GLY A 1 74 ? -6.028 8.618 2.159 1.00 90.19 74 GLY A O 1
ATOM 523 N N . THR A 1 75 ? -6.808 8.807 4.265 1.00 88.62 75 THR A N 1
ATOM 524 C CA . THR A 1 75 ? -6.678 10.272 4.328 1.00 88.62 75 THR A CA 1
ATOM 525 C C . THR A 1 75 ? -5.211 10.715 4.255 1.00 88.62 75 THR A C 1
ATOM 527 O O . THR A 1 75 ? -4.895 11.754 3.675 1.00 88.62 75 THR A O 1
ATOM 530 N N . THR A 1 76 ? -4.274 9.929 4.802 1.00 91.94 76 THR A N 1
ATOM 531 C CA . THR A 1 76 ? -2.832 10.121 4.585 1.00 91.94 76 THR A CA 1
ATOM 532 C C . THR A 1 76 ? -2.112 8.810 4.285 1.00 91.94 76 THR A C 1
ATOM 534 O O . THR A 1 76 ? -2.483 7.735 4.761 1.00 91.94 76 THR A O 1
ATOM 537 N N . TRP A 1 77 ? -1.040 8.923 3.495 1.00 93.88 77 TRP A N 1
ATOM 538 C CA . TRP A 1 77 ? -0.219 7.802 3.048 1.00 93.88 77 TRP A CA 1
ATOM 539 C C . TRP A 1 77 ? 1.254 8.060 3.337 1.00 93.88 77 TRP A C 1
ATOM 541 O O . TRP A 1 77 ? 1.794 9.113 2.995 1.00 93.88 77 TRP A O 1
ATOM 551 N N . GLN A 1 78 ? 1.919 7.078 3.936 1.00 93.62 78 GLN A N 1
ATOM 552 C CA . GLN A 1 78 ? 3.352 7.119 4.208 1.00 93.62 78 GLN A CA 1
ATOM 553 C C . GLN A 1 78 ? 4.078 6.124 3.299 1.00 93.62 78 GLN A C 1
ATOM 555 O O . GLN A 1 78 ? 3.708 4.950 3.300 1.00 93.62 78 GLN A O 1
ATOM 560 N N . PRO A 1 79 ? 5.106 6.545 2.540 1.00 92.75 79 PRO A N 1
ATOM 561 C CA . PRO A 1 79 ? 5.852 5.634 1.692 1.00 92.75 79 PRO A CA 1
ATOM 562 C C . PRO A 1 79 ? 6.715 4.724 2.564 1.00 92.75 79 PRO A C 1
ATOM 564 O O . PRO A 1 79 ? 7.351 5.180 3.517 1.00 92.75 79 PRO A O 1
ATOM 567 N N . VAL A 1 80 ? 6.768 3.447 2.212 1.00 90.81 80 VAL A N 1
ATOM 568 C CA . VAL A 1 80 ? 7.601 2.443 2.880 1.00 90.81 80 VAL A CA 1
ATOM 569 C C . VAL A 1 80 ? 8.474 1.721 1.859 1.00 90.81 80 VAL A C 1
ATOM 571 O O . VAL A 1 80 ? 8.243 1.791 0.649 1.00 90.81 80 VAL A O 1
ATOM 574 N N . ALA A 1 81 ? 9.509 1.034 2.338 1.00 84.25 81 ALA A N 1
ATOM 575 C CA . ALA A 1 81 ? 10.345 0.221 1.469 1.00 84.25 81 ALA A CA 1
ATOM 576 C C . ALA A 1 81 ? 9.504 -0.903 0.841 1.00 84.25 81 ALA A C 1
ATOM 578 O O . ALA A 1 81 ? 8.933 -1.733 1.547 1.00 84.25 81 ALA A O 1
ATOM 579 N N . ALA A 1 82 ? 9.461 -0.937 -0.492 1.00 81.19 82 ALA A N 1
ATOM 580 C CA . ALA A 1 82 ? 8.790 -1.986 -1.262 1.00 81.19 82 ALA A CA 1
ATOM 581 C C . ALA A 1 82 ? 9.660 -3.248 -1.440 1.00 81.19 82 ALA A C 1
ATOM 583 O O . ALA A 1 82 ? 9.313 -4.142 -2.202 1.00 81.19 82 ALA A O 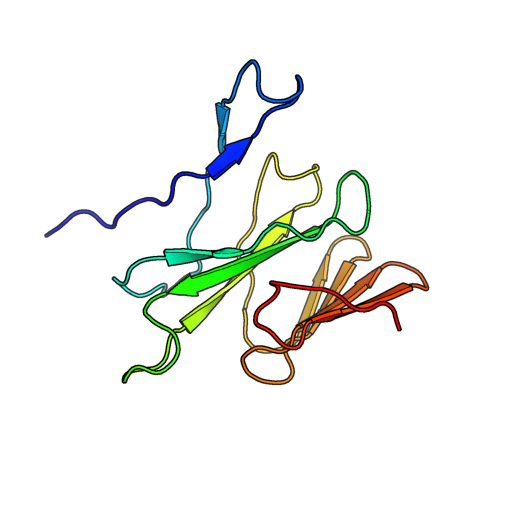1
ATOM 584 N N . SER A 1 83 ? 10.807 -3.315 -0.764 1.00 76.88 83 SER A N 1
ATOM 585 C CA . SER A 1 83 ? 11.701 -4.470 -0.738 1.00 76.88 83 SER A CA 1
ATOM 586 C C . SER A 1 83 ? 11.936 -4.868 0.715 1.00 76.88 83 SER A C 1
ATOM 588 O O . SER A 1 83 ? 12.563 -4.113 1.459 1.00 76.88 83 SER A O 1
ATOM 590 N N . GLY A 1 84 ? 11.436 -6.037 1.115 1.00 82.62 84 GLY A N 1
ATOM 591 C CA . GLY A 1 84 ? 11.597 -6.560 2.472 1.00 82.62 84 G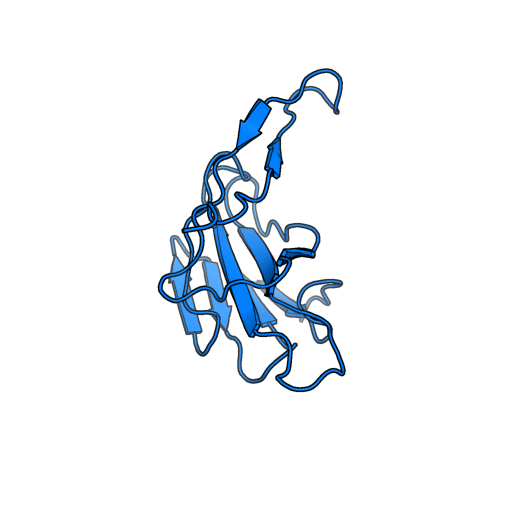LY A CA 1
ATOM 592 C C . GLY A 1 84 ? 10.306 -6.542 3.282 1.00 82.62 84 GLY A C 1
ATOM 593 O O . GLY A 1 84 ? 9.228 -6.783 2.748 1.00 82.62 84 GLY A O 1
ATOM 594 N N . GLN A 1 85 ? 10.427 -6.308 4.584 1.00 92.31 85 GLN A N 1
ATOM 595 C CA . GLN A 1 85 ? 9.323 -6.393 5.535 1.00 92.31 85 GLN A CA 1
ATOM 596 C C . GLN A 1 85 ? 9.241 -5.152 6.417 1.00 92.31 85 GLN A C 1
ATOM 598 O O . GLN A 1 85 ? 10.244 -4.468 6.625 1.00 92.31 85 GLN A O 1
ATOM 603 N N . GLY A 1 86 ? 8.064 -4.888 6.970 1.00 91.75 86 GLY A N 1
ATOM 604 C CA . GLY A 1 86 ? 7.865 -3.825 7.943 1.00 91.75 86 GLY A CA 1
ATOM 605 C C . GLY A 1 86 ? 6.589 -4.012 8.749 1.00 91.75 86 GLY A C 1
ATOM 606 O O . GLY A 1 86 ? 5.822 -4.949 8.526 1.00 91.75 86 GLY A O 1
ATOM 607 N N . SER A 1 87 ? 6.398 -3.128 9.723 1.00 92.75 87 SER A N 1
ATOM 608 C CA . SER A 1 87 ? 5.217 -3.132 10.575 1.00 92.75 87 SER A CA 1
ATOM 609 C C . SER A 1 87 ? 4.824 -1.731 11.015 1.00 92.75 87 SER A C 1
ATOM 611 O O . SER A 1 87 ? 5.693 -0.883 11.231 1.00 92.75 87 SER A O 1
ATOM 613 N N . ARG A 1 88 ? 3.528 -1.513 11.213 1.00 90.00 88 ARG A N 1
ATOM 614 C CA . ARG A 1 88 ? 2.945 -0.293 11.769 1.00 90.00 88 ARG A CA 1
ATOM 615 C C . ARG A 1 88 ? 1.625 -0.635 12.446 1.00 90.00 88 ARG A C 1
ATOM 617 O O . ARG A 1 88 ? 0.789 -1.257 11.811 1.00 90.00 88 ARG A O 1
ATOM 624 N N . ASP A 1 89 ? 1.448 -0.237 13.703 1.00 87.88 89 ASP A N 1
ATOM 625 C CA . ASP A 1 89 ? 0.159 -0.317 14.410 1.00 87.88 89 ASP A CA 1
ATOM 626 C C . ASP A 1 89 ? -0.531 -1.706 14.328 1.00 87.88 89 ASP A C 1
ATOM 628 O O . ASP A 1 89 ? -1.748 -1.822 14.260 1.00 87.88 89 ASP A O 1
ATOM 632 N N . GLY A 1 90 ? 0.261 -2.789 14.326 1.00 90.38 90 GLY A N 1
ATOM 633 C CA . GLY A 1 90 ? -0.220 -4.177 14.217 1.00 90.38 90 GLY A CA 1
ATOM 634 C C . GLY A 1 90 ? -0.412 -4.703 12.787 1.00 90.38 90 GLY A C 1
ATOM 635 O O . GLY A 1 90 ? -0.616 -5.903 12.607 1.00 90.38 90 GLY A O 1
ATOM 636 N N . LEU A 1 91 ? -0.306 -3.845 11.768 1.00 93.81 91 LEU A N 1
ATOM 637 C CA . LEU A 1 91 ? -0.199 -4.236 10.363 1.00 93.81 91 LEU A CA 1
ATOM 638 C C . LEU A 1 91 ? 1.252 -4.583 10.045 1.00 93.81 91 LEU A C 1
ATOM 640 O O . LEU A 1 91 ? 2.141 -3.741 10.147 1.00 93.81 91 LEU A O 1
ATOM 644 N N . HIS A 1 92 ? 1.483 -5.813 9.615 1.00 94.62 92 HIS A N 1
ATOM 645 C CA . HIS A 1 92 ? 2.758 -6.314 9.124 1.00 94.62 92 HIS A CA 1
ATOM 646 C C . HIS A 1 92 ? 2.673 -6.518 7.614 1.00 94.62 92 HIS A C 1
ATOM 648 O O . HIS A 1 92 ? 1.675 -7.032 7.111 1.00 94.62 92 HIS A O 1
ATOM 654 N N . TRP A 1 93 ? 3.722 -6.151 6.884 1.00 93.88 93 TRP A N 1
ATOM 655 C CA . TRP A 1 93 ? 3.828 -6.427 5.453 1.00 93.88 93 TRP A CA 1
ATOM 656 C C . TRP A 1 93 ? 5.163 -7.074 5.115 1.00 93.88 93 TRP A C 1
ATOM 658 O O . TRP A 1 93 ? 6.189 -6.787 5.735 1.00 93.88 93 TRP A O 1
ATOM 668 N N . GLN A 1 94 ? 5.152 -7.926 4.096 1.00 94.81 94 GLN A N 1
ATOM 669 C CA . GLN A 1 94 ? 6.336 -8.558 3.529 1.00 94.81 94 GLN A CA 1
ATOM 670 C C . GLN A 1 94 ? 6.237 -8.579 2.004 1.00 94.81 94 GLN A C 1
ATOM 672 O O . GLN A 1 94 ? 5.204 -8.934 1.442 1.00 94.81 94 GLN A O 1
ATOM 677 N N . VAL A 1 95 ? 7.333 -8.238 1.334 1.00 92.00 95 VAL A N 1
ATOM 678 C CA . VAL A 1 95 ? 7.509 -8.331 -0.119 1.00 92.00 95 VAL A CA 1
ATOM 679 C C . VAL A 1 95 ? 8.680 -9.286 -0.370 1.00 92.00 95 VAL A C 1
ATOM 681 O O . VAL A 1 95 ? 9.821 -8.834 -0.505 1.00 92.00 95 VAL A O 1
ATOM 684 N N . PRO A 1 96 ? 8.442 -10.614 -0.343 1.00 87.06 96 PRO A N 1
ATOM 685 C CA . PRO A 1 96 ? 9.511 -11.615 -0.419 1.00 87.06 96 PRO A CA 1
ATOM 686 C C . PRO A 1 96 ? 10.215 -11.611 -1.780 1.00 87.06 96 PRO A C 1
ATOM 688 O O . PRO A 1 96 ? 11.412 -11.864 -1.876 1.00 87.06 96 PRO A O 1
ATOM 691 N N . TYR A 1 97 ? 9.469 -11.303 -2.836 1.00 85.06 97 TYR A N 1
ATOM 692 C CA . TYR A 1 97 ? 9.967 -11.085 -4.185 1.0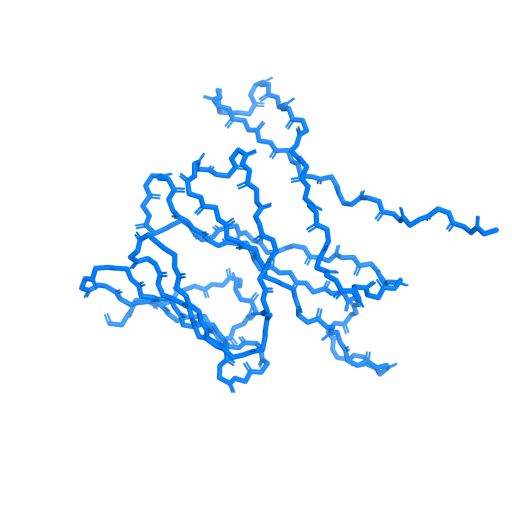0 85.06 97 TYR A CA 1
ATOM 693 C C . TYR A 1 97 ? 8.983 -10.195 -4.942 1.00 85.06 97 TYR A C 1
ATOM 695 O O . TYR A 1 97 ? 7.838 -9.998 -4.528 1.00 85.06 97 TYR A O 1
ATOM 703 N N . ARG A 1 98 ? 9.444 -9.630 -6.061 1.00 79.75 98 ARG A N 1
ATOM 704 C CA . ARG A 1 98 ? 8.662 -8.692 -6.872 1.00 79.75 98 ARG A CA 1
ATOM 705 C C . ARG A 1 98 ? 7.298 -9.286 -7.243 1.00 79.75 98 ARG A C 1
ATOM 707 O O . ARG A 1 98 ? 7.225 -10.411 -7.729 1.00 79.75 98 ARG A O 1
ATOM 714 N N . GLY A 1 99 ? 6.248 -8.496 -7.038 1.00 83.00 99 GLY A N 1
ATOM 715 C CA . GLY A 1 99 ? 4.870 -8.848 -7.375 1.00 83.00 99 GLY A CA 1
ATOM 716 C C . GLY A 1 99 ? 4.137 -9.682 -6.332 1.00 83.00 99 GLY A C 1
ATOM 717 O O . GLY A 1 99 ? 2.931 -9.865 -6.477 1.00 83.00 99 GLY A O 1
ATOM 718 N N . THR A 1 100 ? 4.812 -10.125 -5.267 1.00 92.12 100 THR A N 1
ATOM 719 C CA . THR A 1 100 ? 4.158 -10.781 -4.129 1.00 92.12 100 THR A CA 1
ATOM 720 C C . THR A 1 100 ? 4.170 -9.888 -2.904 1.00 92.12 100 THR A C 1
ATOM 722 O O . THR A 1 100 ? 5.212 -9.353 -2.535 1.00 92.12 100 THR A O 1
ATOM 725 N N . ILE A 1 101 ? 3.014 -9.743 -2.265 1.00 94.12 101 ILE A N 1
ATOM 726 C CA . ILE A 1 101 ? 2.838 -8.970 -1.038 1.00 94.12 101 ILE A CA 1
ATOM 727 C C . ILE A 1 101 ? 2.060 -9.831 -0.056 1.00 94.12 101 ILE A C 1
ATOM 729 O O . ILE A 1 101 ? 0.959 -10.275 -0.371 1.00 94.12 101 ILE A O 1
ATOM 733 N N . THR A 1 102 ? 2.608 -10.032 1.132 1.00 95.38 102 THR A N 1
ATOM 734 C CA . THR A 1 102 ? 1.893 -10.632 2.257 1.00 95.38 102 THR A CA 1
ATOM 735 C C . THR A 1 102 ? 1.580 -9.539 3.263 1.00 95.38 102 THR A C 1
ATOM 737 O O . THR A 1 102 ? 2.470 -8.779 3.642 1.00 95.38 102 THR A O 1
ATOM 740 N N . LEU A 1 103 ? 0.322 -9.457 3.680 1.00 95.12 103 LEU A N 1
ATOM 741 C CA . LEU A 1 103 ? -0.152 -8.611 4.765 1.00 95.12 103 LEU A CA 1
ATOM 742 C C . LEU A 1 103 ? -0.617 -9.492 5.906 1.00 95.12 103 LEU A C 1
ATOM 744 O O . LEU A 1 103 ? -1.342 -10.453 5.670 1.00 95.12 103 LEU A O 1
ATOM 748 N N . SER A 1 104 ? -0.278 -9.118 7.128 1.00 95.44 104 SER A N 1
ATOM 749 C CA . SER A 1 104 ? -0.837 -9.734 8.324 1.00 95.44 104 SER A CA 1
ATOM 750 C C . SER A 1 104 ? -1.314 -8.643 9.266 1.00 95.44 104 SER A C 1
ATOM 752 O O . SER A 1 104 ? -0.600 -7.675 9.520 1.00 95.44 104 SER A O 1
ATOM 754 N N . PHE A 1 105 ? -2.527 -8.791 9.779 1.00 95.62 105 PHE A N 1
ATOM 755 C CA . PHE A 1 105 ? -3.105 -7.894 10.772 1.00 95.62 105 PHE A CA 1
ATOM 756 C C . PHE A 1 105 ? -3.900 -8.736 11.759 1.00 95.62 105 PHE A C 1
ATOM 758 O O . PHE A 1 105 ? -4.790 -9.494 11.362 1.00 95.62 105 PHE A O 1
ATOM 765 N N . GLN A 1 106 ? -3.561 -8.625 13.044 1.00 92.12 106 GLN A N 1
ATOM 766 C CA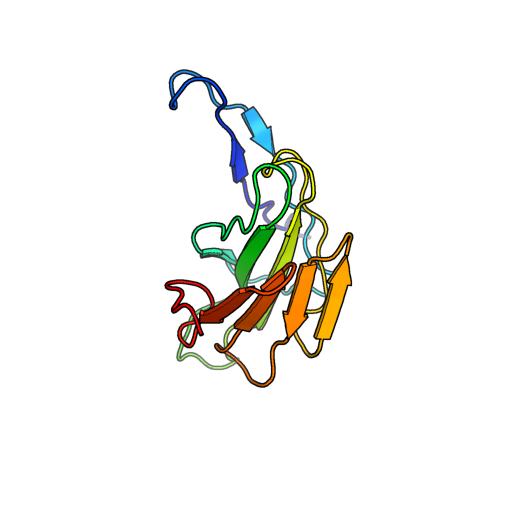 . GLN A 1 106 ? -4.076 -9.530 14.077 1.00 92.12 106 GLN A CA 1
ATOM 767 C C . GLN A 1 106 ? -3.808 -11.002 13.686 1.00 92.12 106 GLN A C 1
ATOM 769 O O . GLN A 1 106 ? -2.693 -11.337 13.293 1.00 92.12 106 GLN A O 1
ATOM 774 N N . SER A 1 107 ? -4.812 -11.878 13.775 1.00 93.31 107 SER A N 1
ATOM 775 C CA . SER A 1 107 ? -4.706 -13.301 13.416 1.00 93.31 107 SER A CA 1
ATOM 776 C C . SER A 1 107 ? -5.005 -13.599 11.941 1.00 93.31 107 SER A C 1
ATOM 778 O O . SER A 1 107 ? -5.161 -14.763 11.584 1.00 93.31 107 SER A O 1
ATOM 780 N N . HIS A 1 108 ? -5.120 -12.577 11.089 1.00 95.62 108 HIS A N 1
ATOM 781 C CA . HIS A 1 108 ? -5.450 -12.741 9.675 1.00 95.62 108 HIS A CA 1
ATOM 782 C C . HIS A 1 108 ? -4.246 -12.442 8.79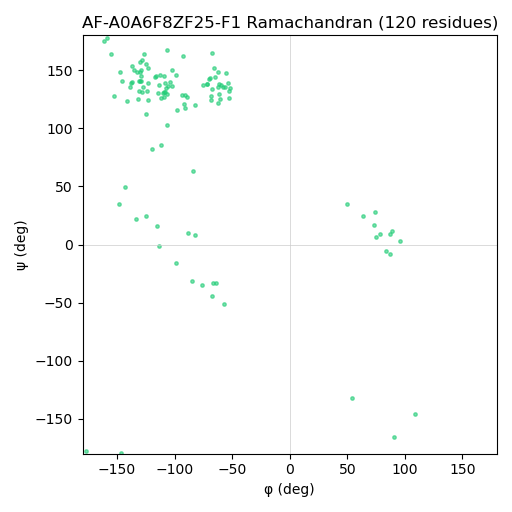1 1.00 95.62 108 HIS A C 1
ATOM 784 O O . HIS A 1 108 ? -3.447 -11.549 9.083 1.00 95.62 108 HIS A O 1
ATOM 790 N N . THR A 1 109 ? -4.136 -13.187 7.693 1.00 96.38 109 THR A N 1
ATOM 791 C CA . THR A 1 109 ? -3.111 -12.983 6.670 1.00 96.38 109 THR A CA 1
ATOM 792 C C . THR A 1 109 ? -3.754 -12.962 5.291 1.00 96.38 109 THR A C 1
ATOM 794 O O . THR A 1 109 ? -4.657 -13.744 5.004 1.00 96.38 109 THR A O 1
ATOM 797 N N . TRP A 1 110 ? -3.265 -12.075 4.431 1.00 96.31 110 TRP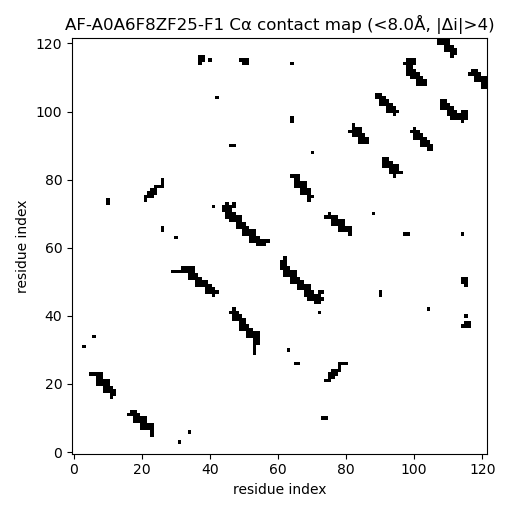 A N 1
ATOM 798 C CA . TRP A 1 110 ? -3.652 -11.982 3.032 1.00 96.31 110 TRP A CA 1
ATOM 799 C C . TRP A 1 110 ? -2.414 -11.947 2.154 1.00 96.31 110 TRP A C 1
ATOM 801 O O . TRP A 1 110 ? -1.440 -11.260 2.461 1.00 96.31 110 TRP A O 1
ATOM 811 N N . THR A 1 111 ? -2.471 -12.628 1.019 1.00 96.38 111 THR A N 1
ATOM 812 C CA . THR A 1 111 ? -1.390 -12.627 0.038 1.00 96.38 111 THR A CA 1
ATOM 813 C C . THR A 1 111 ? -1.906 -12.172 -1.317 1.00 96.38 111 THR A C 1
ATOM 815 O O . THR A 1 111 ? -2.92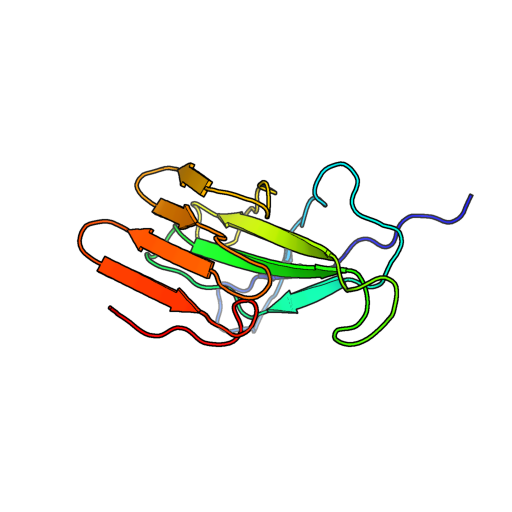5 -12.651 -1.817 1.00 96.38 111 THR A O 1
ATOM 818 N N . SER A 1 112 ? -1.171 -11.253 -1.927 1.00 95.25 112 SER A N 1
ATOM 819 C CA . SER A 1 112 ? -1.266 -10.922 -3.340 1.00 95.25 112 SER A CA 1
ATOM 820 C C . SER A 1 112 ? -0.063 -11.504 -4.066 1.00 95.25 112 SER A C 1
ATOM 822 O O . SER A 1 112 ? 1.057 -11.378 -3.585 1.00 95.25 112 SER A O 1
ATOM 824 N N . ASN A 1 113 ? -0.285 -12.112 -5.228 1.00 94.12 113 ASN A N 1
ATOM 825 C CA . ASN A 1 113 ? 0.754 -12.621 -6.131 1.00 94.12 113 ASN A CA 1
ATOM 826 C C . ASN A 1 113 ? 0.768 -11.874 -7.480 1.00 94.12 113 ASN A C 1
ATOM 828 O O . ASN A 1 113 ? 1.309 -12.370 -8.468 1.00 94.12 113 ASN A O 1
ATOM 832 N N . ASN A 1 114 ? 0.123 -10.705 -7.537 1.00 90.75 114 ASN A N 1
ATOM 833 C CA . ASN A 1 114 ? -0.052 -9.907 -8.747 1.00 90.75 114 ASN A CA 1
ATOM 834 C C . ASN A 1 114 ? 0.034 -8.398 -8.467 1.00 90.75 114 ASN A C 1
ATOM 836 O O . ASN A 1 114 ? -0.826 -7.616 -8.879 1.00 90.75 114 ASN A O 1
ATOM 840 N N . ASP A 1 115 ? 1.090 -7.998 -7.756 1.00 88.88 115 ASP A N 1
ATOM 841 C CA . ASP A 1 115 ? 1.442 -6.600 -7.471 1.00 88.88 115 ASP A CA 1
ATOM 842 C C . ASP A 1 115 ? 0.400 -5.843 -6.622 1.00 88.88 115 ASP A C 1
ATOM 844 O O . ASP A 1 115 ? 0.321 -4.619 -6.686 1.00 88.88 115 ASP A O 1
ATOM 848 N N . GLY A 1 116 ? -0.406 -6.546 -5.821 1.00 91.00 116 GLY A N 1
ATOM 849 C CA . GLY A 1 116 ? -1.457 -5.942 -4.995 1.00 91.00 116 GLY A CA 1
ATOM 850 C C . GLY A 1 116 ? -2.798 -5.759 -5.710 1.00 91.00 116 GLY A C 1
ATOM 851 O O . GLY A 1 116 ? -3.686 -5.118 -5.154 1.00 91.00 116 GLY A O 1
ATOM 852 N N . ARG A 1 117 ? -2.972 -6.311 -6.923 1.00 90.69 117 ARG A N 1
ATOM 853 C CA . ARG A 1 117 ? -4.243 -6.242 -7.674 1.00 90.69 117 ARG A CA 1
ATOM 854 C C . ARG A 1 117 ? -5.363 -7.028 -7.012 1.00 90.69 117 ARG A C 1
ATOM 856 O O . ARG A 1 117 ? -6.494 -6.557 -6.964 1.00 90.69 117 ARG A O 1
ATOM 863 N N . THR A 1 118 ? -5.062 -8.238 -6.553 1.00 94.00 118 THR A N 1
ATOM 864 C CA . THR A 1 118 ? -6.020 -9.114 -5.872 1.00 94.00 118 THR A CA 1
ATOM 865 C C . THR A 1 118 ? -5.379 -9.767 -4.660 1.00 94.00 118 THR A C 1
ATOM 867 O O . THR A 1 118 ? -4.167 -9.990 -4.640 1.00 94.00 118 THR A O 1
ATOM 870 N N . TRP A 1 119 ? -6.212 -10.119 -3.684 1.00 95.25 119 TRP A N 1
ATOM 871 C CA . TRP A 1 119 ? -5.802 -10.633 -2.383 1.00 95.25 119 TRP A CA 1
ATOM 872 C C . TRP A 1 119 ? -6.516 -11.945 -2.083 1.00 95.25 119 TRP A C 1
ATOM 874 O O . TRP A 1 119 ? -7.720 -12.059 -2.301 1.00 95.25 119 TRP A O 1
ATOM 884 N N . THR A 1 120 ? -5.771 -12.924 -1.580 1.00 96.25 120 THR A N 1
ATOM 885 C CA . THR A 1 120 ? -6.303 -14.204 -1.097 1.00 96.25 120 THR A CA 1
ATOM 886 C C . THR A 1 120 ? -6.060 -14.292 0.401 1.00 96.25 120 THR A C 1
ATOM 888 O O . THR A 1 120 ? -4.944 -14.023 0.841 1.00 96.25 120 THR A O 1
ATOM 891 N N . ALA A 1 121 ? -7.090 -14.633 1.176 1.00 93.00 121 ALA A N 1
ATOM 892 C CA . ALA A 1 121 ? -6.939 -14.903 2.603 1.00 93.00 121 ALA A CA 1
ATOM 893 C C . ALA A 1 121 ? -6.220 -16.246 2.814 1.00 93.00 121 ALA A C 1
ATOM 895 O O . ALA A 1 121 ? -6.488 -17.203 2.083 1.00 93.00 121 ALA A O 1
ATOM 896 N N . GLY A 1 122 ? -5.295 -16.272 3.772 1.00 84.12 122 GLY A N 1
ATOM 897 C CA . GLY A 1 122 ? -4.603 -17.479 4.235 1.00 84.12 122 GLY A CA 1
ATOM 898 C C . GLY A 1 122 ? -5.327 -18.189 5.367 1.00 84.12 122 GLY A C 1
ATOM 899 O O . GLY A 1 122 ? -6.238 -17.578 5.970 1.00 84.12 122 GLY A O 1
#

InterPro domains:
  IPR036278 Sialidase superfamily [SSF50939] (6-121)

Solvent-accessible surface area (backbone atoms only — not comparable to full-atom values): 7186 Å² total; per-residue (Å²): 133,84,80,80,86,76,68,84,43,73,48,56,93,65,87,68,79,51,71,46,86,30,71,59,61,74,47,90,86,64,70,100,47,61,74,47,75,36,65,67,50,65,84,48,79,34,32,32,38,37,30,29,30,33,50,48,84,94,42,87,77,62,42,47,66,42,33,29,41,24,75,55,57,63,69,46,50,45,54,49,77,56,70,43,69,53,73,54,100,66,40,33,41,36,24,92,48,96,41,32,39,39,40,34,45,83,98,44,41,35,39,15,80,56,50,43,67,52,76,42,78,110

pLDDT: mean 87.49, std 9.06, range [42.06, 96.38]

Secondary structure (DSSP, 8-state):
-PPPPPP-EEE-SSSSSS-EEE--PPPTT--SS-EEEPPPEESSSSEEEEEEEES-TTSSSPPEEEEEEEESTTSS-EEE-SSEEEEETTEEEEESSTT-EEEEETTEEEEESSTTSS-EE-

Radius of gyration: 14.49 Å; Cα contacts (8 Å, |Δi|>4): 251; chains: 1; bounding box: 35×38×34 Å

Foldseek 3Di:
DDDQDFDWDWDDPPVPPDIDTAGDDFPPPDDSADKDKADWDAPDQFWTKIKIWGHDDPDPVHTDIWMWITRHNRSHTDTDDLAAWDDDPQWIWGPPDPQWIWIDHDPWIWITNGRNNDIDTD

Nearest PDB structures (foldseek):
  6fg9-assembly1_A  TM=3.878E-01  e=5.697E-02  Mus musculus
  6fg9-assembly1_B  TM=3.386E-01  e=5.408E-02  Mus musculus
  6p2m-assembly1_A  TM=3.839E-01  e=1.379E-01  Caldicellulosiruptor acetigenus 6A
  8pqi-assembly1_A  TM=4.820E-01  e=6.132E+00  Homo sapiens